Protein AF-A0A2H9VRK4-F1 (afdb_monomer)

Foldseek 3Di:
DDDDDDDDDDDPVCVVVLCVVCVVVVHDSVVVVVVVVVVVVVVVVVVVVVVVVVVPDDDDVVVVVVVCPCPVVDDPPDDPVVVVVVVCCVVVVD

Structure (mmCIF, N/CA/C/O backbone):
data_AF-A0A2H9VRK4-F1
#
_entry.id   AF-A0A2H9VRK4-F1
#
loop_
_atom_site.group_PDB
_atom_site.id
_atom_site.type_symbol
_atom_site.label_atom_id
_atom_site.label_alt_id
_atom_site.label_comp_id
_atom_site.label_asym_id
_atom_site.label_entity_id
_atom_site.label_seq_id
_atom_site.pdbx_PDB_ins_code
_atom_site.Cartn_x
_atom_site.Cartn_y
_atom_site.Cartn_z
_atom_site.occupancy
_atom_site.B_iso_or_equiv
_atom_site.auth_seq_id
_atom_site.auth_comp_id
_atom_site.auth_asym_id
_atom_site.auth_atom_id
_atom_site.pdbx_PDB_model_num
ATOM 1 N N . MET A 1 1 ? 5.947 20.446 12.825 1.00 49.34 1 MET A N 1
ATOM 2 C CA . MET A 1 1 ? 5.277 19.348 12.101 1.00 49.34 1 MET A CA 1
ATOM 3 C C . MET A 1 1 ? 3.861 19.802 11.836 1.00 49.34 1 MET A C 1
ATOM 5 O O . MET A 1 1 ? 3.147 20.075 12.794 1.00 49.34 1 MET A O 1
ATOM 9 N N . GLU A 1 2 ? 3.503 19.995 10.572 1.00 72.12 2 GLU A N 1
ATOM 10 C CA . GLU A 1 2 ? 2.131 20.334 10.199 1.00 72.12 2 GLU A CA 1
ATOM 11 C C . GLU A 1 2 ? 1.283 19.062 10.223 1.00 72.12 2 GLU A C 1
ATOM 13 O O . GLU A 1 2 ? 1.670 18.043 9.656 1.00 72.12 2 GLU A O 1
ATOM 18 N N . ASN A 1 3 ? 0.149 19.114 10.920 1.00 79.44 3 ASN A N 1
ATOM 19 C CA . ASN A 1 3 ? -0.795 18.007 11.005 1.00 79.44 3 ASN A CA 1
ATOM 20 C C . ASN A 1 3 ? -2.056 18.378 10.228 1.00 79.44 3 ASN A C 1
ATOM 22 O O . ASN A 1 3 ? -2.770 19.307 10.608 1.00 79.44 3 ASN A O 1
ATOM 26 N N . THR A 1 4 ? -2.360 17.608 9.187 1.00 89.75 4 THR A N 1
ATOM 27 C CA . THR A 1 4 ? -3.574 17.767 8.377 1.00 89.75 4 THR A CA 1
ATOM 28 C C . THR A 1 4 ? -4.589 16.688 8.744 1.00 89.75 4 THR A C 1
ATOM 30 O O . THR A 1 4 ? -4.231 15.544 9.023 1.00 89.75 4 THR A O 1
ATOM 33 N N . LYS A 1 5 ? -5.878 17.042 8.770 1.00 91.62 5 LYS A N 1
ATOM 34 C CA . LYS A 1 5 ? -6.961 16.095 9.069 1.00 91.62 5 LYS A CA 1
ATOM 35 C C . LYS A 1 5 ? -7.462 15.439 7.783 1.00 91.62 5 LYS A C 1
ATOM 37 O O . LYS A 1 5 ? -7.885 16.137 6.869 1.00 91.62 5 LYS A O 1
ATOM 42 N N . LEU A 1 6 ? -7.486 14.108 7.759 1.00 87.81 6 LEU A N 1
ATOM 43 C CA . LEU A 1 6 ? -8.127 13.309 6.715 1.00 87.81 6 LEU A CA 1
ATOM 44 C C . LEU A 1 6 ? -9.438 12.724 7.255 1.00 87.81 6 LEU A C 1
ATOM 46 O O . LEU A 1 6 ? -9.437 12.051 8.286 1.00 87.81 6 LEU A O 1
ATOM 50 N N . THR A 1 7 ? -10.551 12.973 6.562 1.00 92.62 7 THR A N 1
ATOM 51 C CA . THR A 1 7 ? -11.863 12.394 6.900 1.00 92.62 7 THR A CA 1
ATOM 52 C C . THR A 1 7 ? -12.192 11.293 5.902 1.00 92.62 7 THR A C 1
ATOM 54 O O . THR A 1 7 ? -12.164 11.533 4.699 1.00 92.62 7 THR A O 1
ATOM 57 N N . LEU A 1 8 ? -12.496 10.091 6.397 1.00 89.00 8 LEU A N 1
ATOM 58 C CA . LEU A 1 8 ? -12.781 8.914 5.575 1.00 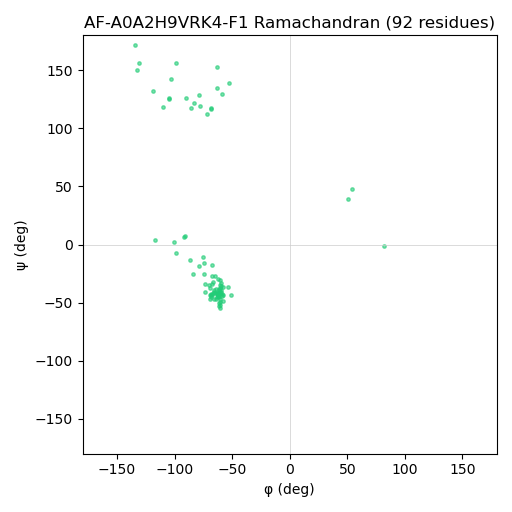89.00 8 LEU A CA 1
ATOM 59 C C . LEU A 1 8 ? -14.202 8.416 5.832 1.00 89.00 8 LEU A C 1
ATOM 61 O O . LEU A 1 8 ? -14.597 8.216 6.982 1.00 89.00 8 LEU A O 1
ATOM 65 N N . SER A 1 9 ? -14.946 8.160 4.762 1.00 92.44 9 SER A N 1
ATOM 66 C CA . SER A 1 9 ? -16.219 7.445 4.832 1.00 92.44 9 SER A CA 1
ATOM 67 C C . SER A 1 9 ? -15.951 5.944 4.842 1.00 92.44 9 SER A C 1
ATOM 69 O O . SER A 1 9 ? -15.339 5.405 3.924 1.00 92.44 9 SER A O 1
ATOM 71 N N . VAL A 1 10 ? -16.414 5.258 5.883 1.00 88.00 10 VAL A N 1
ATOM 72 C CA . VAL A 1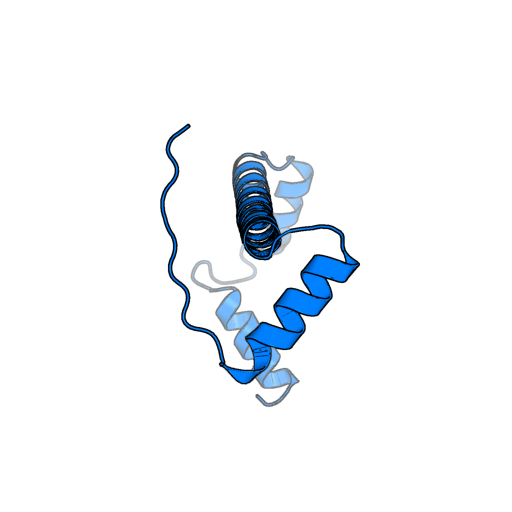 10 ? -16.275 3.804 6.034 1.00 88.00 10 VAL A CA 1
ATOM 73 C C . VAL A 1 10 ? -17.620 3.189 6.389 1.00 88.00 10 VAL A C 1
ATOM 75 O O . VAL A 1 10 ? -18.491 3.860 6.942 1.00 88.00 10 VAL A O 1
ATOM 78 N N . LYS A 1 11 ? -17.789 1.898 6.094 1.00 93.31 11 LYS A N 1
ATOM 79 C CA . LYS A 1 11 ? -18.989 1.152 6.489 1.00 93.31 11 LYS A CA 1
ATOM 80 C C . LYS A 1 11 ? -19.133 1.184 8.016 1.00 93.31 11 LYS A C 1
ATOM 82 O O . LYS A 1 11 ? -18.179 0.856 8.728 1.00 93.31 11 LYS A O 1
ATOM 87 N N . SER A 1 12 ? -20.319 1.547 8.508 1.00 85.88 12 SER A N 1
ATOM 88 C CA . SER A 1 12 ? -20.632 1.664 9.945 1.00 85.88 12 SER A CA 1
ATOM 89 C C . SER A 1 12 ? -20.236 0.416 10.727 1.00 85.88 12 SER A C 1
ATOM 91 O O . SER A 1 12 ? -19.600 0.500 11.777 1.00 85.88 12 SER A O 1
ATOM 93 N N . ASP A 1 13 ? -20.531 -0.746 10.155 1.00 91.69 13 ASP A N 1
ATOM 94 C CA . ASP A 1 13 ? -20.399 -2.044 10.818 1.00 91.69 13 ASP A CA 1
ATOM 95 C C . ASP A 1 13 ? -18.933 -2.484 10.933 1.00 91.69 13 ASP A C 1
ATOM 97 O O . ASP A 1 13 ? -18.580 -3.358 11.722 1.00 91.69 13 ASP A O 1
ATOM 101 N N . SER A 1 14 ? -18.041 -1.850 10.168 1.00 90.38 14 SER A N 1
ATOM 102 C CA . SER A 1 14 ? -16.607 -2.145 10.174 1.00 90.38 14 SER A CA 1
ATOM 103 C C . SER A 1 14 ? -15.861 -1.412 11.292 1.00 90.38 14 SER A C 1
ATOM 105 O O . SER A 1 14 ? -14.825 -1.887 11.759 1.00 90.38 14 SER A O 1
ATOM 107 N N . LEU A 1 15 ? -16.377 -0.271 11.766 1.00 90.31 15 LEU A N 1
ATOM 108 C CA . LEU A 1 15 ? -15.684 0.568 12.748 1.00 90.31 15 LEU A CA 1
ATOM 109 C C . LEU A 1 15 ? -15.413 -0.145 14.093 1.00 90.31 15 LEU A C 1
ATOM 111 O O . LEU A 1 15 ? -14.297 -0.009 14.609 1.00 90.31 15 LEU A O 1
ATOM 115 N N . PRO A 1 16 ? -16.350 -0.929 14.669 1.00 94.62 16 PRO A N 1
ATOM 116 C CA . PRO A 1 16 ? -16.088 -1.690 15.891 1.00 94.62 16 PRO A CA 1
ATOM 117 C C . PRO A 1 16 ? -14.973 -2.727 15.713 1.00 94.62 16 PRO A C 1
ATOM 119 O O . PRO A 1 16 ? -14.089 -2.843 16.567 1.00 94.62 16 PRO A O 1
ATOM 122 N N . ALA A 1 17 ? -14.977 -3.442 14.584 1.00 94.88 17 ALA A N 1
ATOM 123 C CA . ALA A 1 17 ? -13.970 -4.452 14.273 1.00 94.88 17 ALA A CA 1
ATOM 124 C C . ALA A 1 17 ? -12.572 -3.828 14.141 1.00 94.88 17 ALA A C 1
ATOM 126 O O . ALA A 1 17 ? -11.617 -4.312 14.751 1.00 94.88 17 ALA A O 1
ATOM 127 N N . ILE A 1 18 ? -12.468 -2.700 13.431 1.00 93.31 18 ILE A N 1
ATOM 128 C CA . ILE A 1 18 ? -11.211 -1.961 13.247 1.00 93.31 18 ILE A CA 1
ATOM 129 C C . ILE A 1 18 ? -10.660 -1.471 14.593 1.00 93.31 18 ILE A C 1
ATOM 131 O O . ILE A 1 18 ? -9.477 -1.652 14.885 1.00 93.31 18 ILE A O 1
ATOM 135 N N . LYS A 1 19 ? -11.509 -0.900 15.458 1.00 94.44 19 LYS A N 1
ATOM 136 C CA . LYS A 1 19 ? -11.093 -0.451 16.799 1.00 94.44 19 LYS A CA 1
ATOM 137 C C . LYS A 1 19 ? -10.625 -1.612 17.678 1.00 94.44 19 LYS A C 1
ATOM 139 O O . LYS A 1 19 ? -9.617 -1.484 18.373 1.00 94.44 19 LYS A O 1
ATOM 144 N N . SER A 1 20 ? -11.329 -2.745 17.637 1.00 96.81 20 SER A N 1
ATOM 145 C CA . SER A 1 20 ? -10.943 -3.959 18.367 1.00 96.81 20 SER A CA 1
ATOM 146 C C . SER A 1 20 ? -9.585 -4.487 17.897 1.00 96.81 20 SER A C 1
ATOM 148 O O . SER A 1 20 ? -8.719 -4.793 18.718 1.00 96.81 20 SER A O 1
ATOM 150 N N . TYR A 1 21 ? -9.358 -4.517 16.581 1.00 96.25 21 TYR A N 1
ATOM 151 C CA . TYR A 1 21 ? -8.075 -4.899 15.996 1.00 96.25 21 TYR A CA 1
ATOM 152 C C . TYR A 1 21 ? -6.937 -3.970 16.443 1.00 96.25 21 TYR A C 1
ATOM 154 O O . TYR A 1 21 ? -5.919 -4.450 16.943 1.00 96.25 21 TYR A O 1
ATOM 162 N N . ALA A 1 22 ? -7.128 -2.651 16.344 1.00 96.19 22 ALA A N 1
ATOM 163 C CA . ALA A 1 22 ? -6.130 -1.666 16.760 1.00 96.19 22 ALA A CA 1
ATOM 164 C C . ALA A 1 22 ? -5.760 -1.818 18.246 1.00 96.19 22 ALA A C 1
ATOM 166 O O . ALA A 1 22 ? -4.579 -1.855 18.592 1.00 96.19 22 ALA A O 1
ATOM 167 N N . LYS A 1 23 ? -6.761 -2.031 19.114 1.00 96.94 23 LYS A N 1
ATOM 168 C CA . LYS A 1 23 ? -6.547 -2.286 20.545 1.00 96.94 23 LYS A CA 1
ATOM 169 C C . LYS A 1 23 ? -5.714 -3.547 20.787 1.00 96.94 23 LYS A C 1
ATOM 171 O O . LYS A 1 23 ? -4.762 -3.494 21.558 1.00 9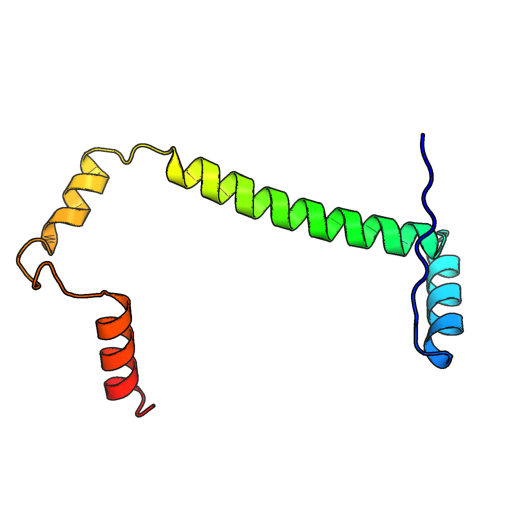6.94 23 LYS A O 1
ATOM 176 N N . LYS A 1 24 ? -6.036 -4.661 20.116 1.00 97.06 24 LYS A N 1
ATOM 177 C CA . LYS A 1 24 ? -5.268 -5.921 20.212 1.00 97.06 24 LYS A CA 1
ATOM 178 C C . LYS A 1 24 ? -3.817 -5.760 19.754 1.00 97.06 24 LYS A C 1
ATOM 180 O O . LYS A 1 24 ? -2.941 -6.460 20.243 1.00 97.06 24 LYS A O 1
ATOM 185 N N . LYS A 1 25 ? -3.567 -4.855 18.807 1.00 95.56 25 LYS A N 1
ATOM 186 C CA . LYS A 1 25 ? -2.234 -4.534 18.281 1.00 95.56 25 LYS A CA 1
ATOM 187 C C . LYS A 1 25 ? -1.538 -3.393 19.033 1.00 95.56 25 LYS A C 1
ATOM 189 O O . LYS A 1 25 ? -0.487 -2.955 18.582 1.00 95.56 25 LYS A O 1
ATOM 194 N N . HIS A 1 26 ? -2.101 -2.916 20.149 1.00 96.62 26 HIS A N 1
ATOM 195 C CA . HIS A 1 26 ? -1.571 -1.796 20.937 1.00 96.62 26 HIS A CA 1
ATOM 196 C C . HIS A 1 26 ? -1.260 -0.545 20.093 1.00 96.62 26 HIS A C 1
ATOM 198 O O . HIS A 1 26 ? -0.265 0.140 20.309 1.00 96.62 26 HIS A O 1
ATOM 204 N N . THR A 1 27 ? -2.120 -0.247 19.118 1.00 96.69 27 THR A N 1
ATOM 205 C CA . THR A 1 27 ? -1.957 0.876 18.185 1.00 96.69 27 THR A CA 1
ATOM 206 C C . THR A 1 27 ? -3.268 1.647 18.013 1.00 96.69 27 THR A C 1
ATOM 208 O O . THR A 1 27 ? -4.323 1.233 18.502 1.00 96.69 27 THR A O 1
ATOM 211 N N . SER A 1 28 ? -3.221 2.789 17.326 1.00 95.38 28 SER A N 1
ATOM 212 C CA . SER A 1 28 ? -4.404 3.578 16.976 1.00 95.38 28 SER A CA 1
ATOM 213 C C . SER A 1 28 ? -4.857 3.303 15.543 1.00 95.38 28 SER A C 1
ATOM 215 O O . SER A 1 28 ? -4.072 2.923 14.676 1.00 95.38 28 SER A O 1
ATOM 217 N N . VAL A 1 29 ? -6.138 3.559 15.265 1.00 93.69 29 VAL A N 1
ATOM 218 C CA . VAL A 1 29 ? -6.671 3.489 13.893 1.00 93.69 29 VAL A CA 1
ATOM 219 C C . VAL A 1 29 ? -5.972 4.501 12.984 1.00 93.69 29 VAL A C 1
ATOM 221 O O . VAL A 1 29 ? -5.639 4.168 11.854 1.00 93.69 29 VAL A O 1
ATOM 224 N N . SER A 1 30 ? -5.688 5.707 13.485 1.00 93.12 30 SER A N 1
ATOM 225 C CA . SER A 1 30 ? -4.943 6.717 12.727 1.00 93.12 30 SER A CA 1
ATOM 226 C C . SER A 1 30 ? -3.549 6.233 12.336 1.00 93.12 30 SER A C 1
ATOM 228 O O . SER A 1 30 ? -3.138 6.442 11.201 1.00 93.12 30 SER A O 1
ATOM 230 N N . LYS A 1 31 ? -2.850 5.538 13.241 1.00 94.25 31 LYS A N 1
ATOM 231 C CA . LYS A 1 31 ? -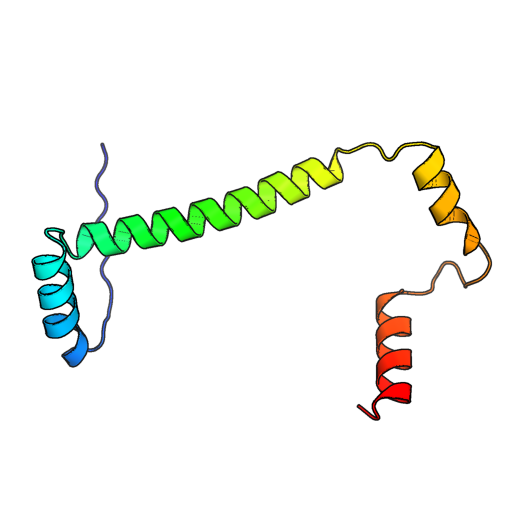1.526 4.990 12.960 1.00 94.25 31 LYS A CA 1
ATOM 232 C C . LYS A 1 31 ? -1.587 3.853 11.945 1.00 94.25 31 LYS A C 1
ATOM 234 O O . LYS A 1 31 ? -0.794 3.853 11.021 1.00 94.25 31 LYS A O 1
ATOM 239 N N . LEU A 1 32 ? -2.565 2.952 12.057 1.00 94.56 32 LEU A N 1
ATOM 240 C CA . LEU A 1 32 ? -2.775 1.898 11.056 1.00 94.56 32 LEU A CA 1
ATOM 241 C C . LEU A 1 32 ? -3.008 2.468 9.652 1.00 94.56 32 LEU A C 1
ATOM 243 O O . LEU A 1 32 ? -2.464 1.956 8.681 1.00 94.56 32 LEU A O 1
ATOM 247 N N . VAL A 1 33 ? -3.821 3.521 9.553 1.00 93.56 33 VAL A N 1
ATOM 248 C CA . VAL A 1 33 ? -4.114 4.186 8.280 1.00 93.56 33 VAL A CA 1
ATOM 249 C C . VAL A 1 33 ? -2.869 4.888 7.731 1.00 93.56 33 VAL A C 1
ATOM 251 O O . VAL A 1 33 ? -2.578 4.750 6.548 1.00 93.56 33 VAL A O 1
ATOM 254 N N . GLN A 1 34 ? -2.113 5.589 8.581 1.00 93.69 34 GLN A N 1
ATOM 255 C CA . GLN A 1 34 ? -0.860 6.226 8.173 1.00 93.69 34 GLN A CA 1
ATOM 256 C C . GLN A 1 34 ? 0.162 5.197 7.680 1.00 93.69 34 GLN A C 1
ATOM 258 O O . GLN A 1 34 ? 0.676 5.340 6.578 1.00 93.69 34 GLN A O 1
ATOM 263 N N . ASP A 1 35 ? 0.401 4.141 8.462 1.00 94.50 35 ASP A N 1
ATOM 264 C CA . ASP A 1 35 ? 1.369 3.095 8.127 1.00 94.50 35 ASP A CA 1
ATOM 265 C C . ASP A 1 35 ? 0.994 2.416 6.782 1.00 94.50 35 ASP A C 1
ATOM 267 O O . ASP A 1 35 ? 1.871 2.095 5.981 1.00 94.50 35 ASP A O 1
ATOM 271 N N . PHE A 1 36 ? -0.306 2.251 6.488 1.00 93.81 36 PHE A N 1
ATOM 272 C CA . PHE A 1 36 ? -0.792 1.742 5.198 1.00 93.81 36 PHE A CA 1
ATOM 273 C C . PHE A 1 36 ? -0.490 2.691 4.029 1.00 93.81 36 PHE A C 1
ATOM 275 O O . PHE A 1 36 ? 0.014 2.248 2.995 1.00 93.81 36 PHE A O 1
ATOM 282 N N . PHE A 1 37 ? -0.769 3.990 4.181 1.00 93.56 37 PHE A N 1
ATOM 283 C CA . PHE A 1 37 ? -0.439 4.975 3.149 1.00 93.56 37 PHE A CA 1
ATOM 284 C C . PHE A 1 37 ? 1.071 5.062 2.911 1.00 93.56 37 PHE A C 1
ATOM 286 O O . PHE A 1 37 ? 1.502 5.079 1.758 1.00 93.56 37 PHE A O 1
ATOM 293 N N . ASP A 1 38 ? 1.875 5.037 3.974 1.00 94.19 38 ASP A N 1
ATOM 294 C CA . ASP A 1 38 ? 3.335 5.045 3.874 1.00 94.19 38 ASP A CA 1
ATOM 295 C C . ASP A 1 38 ? 3.849 3.825 3.092 1.00 94.19 38 ASP A C 1
ATOM 297 O O . ASP A 1 38 ? 4.771 3.944 2.281 1.00 94.19 38 ASP A O 1
ATOM 301 N N . GLU A 1 39 ? 3.245 2.648 3.291 1.00 94.44 39 GLU A N 1
ATOM 302 C CA . GLU A 1 39 ? 3.602 1.437 2.551 1.00 94.44 39 GLU A CA 1
ATOM 303 C C . GLU A 1 39 ? 3.261 1.545 1.057 1.00 94.44 39 GLU A C 1
ATOM 305 O O . GLU A 1 39 ? 4.083 1.151 0.225 1.00 94.44 39 GLU A O 1
ATOM 310 N N . ILE A 1 40 ? 2.093 2.100 0.708 1.00 93.38 40 ILE A N 1
ATOM 311 C CA . ILE A 1 40 ? 1.693 2.332 -0.692 1.00 93.38 40 ILE A CA 1
ATOM 312 C C . ILE A 1 40 ? 2.692 3.264 -1.377 1.00 93.38 40 ILE A C 1
ATOM 314 O O . ILE A 1 40 ? 3.288 2.891 -2.385 1.00 93.38 40 ILE A O 1
ATOM 318 N N . VAL A 1 41 ?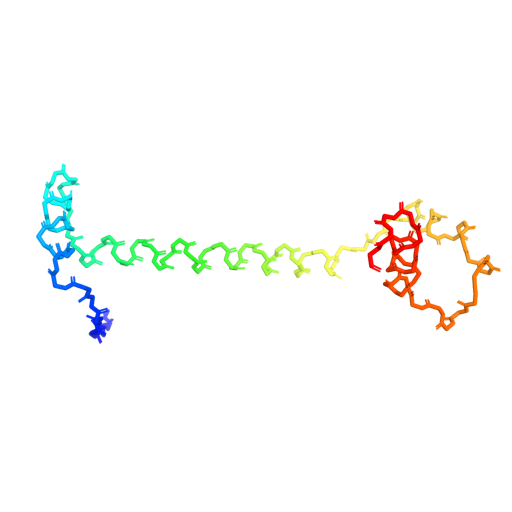 2.936 4.437 -0.786 1.00 90.94 41 VAL A N 1
ATOM 319 C CA . VAL A 1 41 ? 3.830 5.456 -1.358 1.00 90.94 41 VAL A CA 1
ATOM 320 C C . VAL A 1 41 ? 5.252 4.914 -1.502 1.00 90.94 41 VAL A C 1
ATOM 322 O O . VAL A 1 41 ? 5.950 5.191 -2.476 1.00 90.94 41 VAL A O 1
ATOM 325 N N . LYS A 1 42 ? 5.712 4.111 -0.537 1.00 89.88 42 LYS A N 1
ATOM 326 C CA . LYS A 1 42 ? 7.040 3.493 -0.590 1.00 89.88 42 LYS A CA 1
ATOM 327 C C . LYS A 1 42 ? 7.161 2.447 -1.699 1.00 89.88 42 LYS A C 1
ATOM 329 O O . LYS A 1 42 ? 8.258 2.280 -2.230 1.00 89.88 42 LYS A O 1
ATOM 334 N N . LYS A 1 43 ? 6.092 1.710 -2.011 1.00 84.19 43 LYS A N 1
ATOM 335 C CA . LYS A 1 43 ? 6.083 0.746 -3.122 1.00 84.19 43 LYS A CA 1
ATOM 336 C C . LYS A 1 43 ? 6.136 1.463 -4.465 1.00 84.19 43 LYS A C 1
ATOM 338 O O . LYS A 1 43 ? 7.002 1.130 -5.262 1.00 84.19 43 LYS A O 1
ATOM 343 N N . GLU A 1 44 ? 5.309 2.488 -4.645 1.00 77.69 44 GLU A N 1
ATOM 344 C CA . GLU A 1 44 ? 5.277 3.304 -5.865 1.00 77.69 44 GLU A CA 1
ATOM 345 C C . GLU A 1 44 ? 6.644 3.945 -6.146 1.00 77.69 44 GLU A C 1
ATOM 347 O O . GLU A 1 44 ? 7.227 3.723 -7.203 1.00 77.69 44 GLU A O 1
ATOM 352 N N . LYS A 1 45 ? 7.260 4.583 -5.139 1.00 74.12 45 LYS A N 1
ATOM 353 C CA . LYS A 1 45 ? 8.622 5.131 -5.275 1.00 74.12 45 LYS A CA 1
ATOM 354 C C . LYS A 1 45 ? 9.669 4.091 -5.660 1.00 74.12 45 LYS A C 1
ATOM 356 O O . LYS A 1 45 ? 10.594 4.406 -6.391 1.00 74.12 45 LYS A O 1
ATOM 361 N N . LYS A 1 46 ? 9.568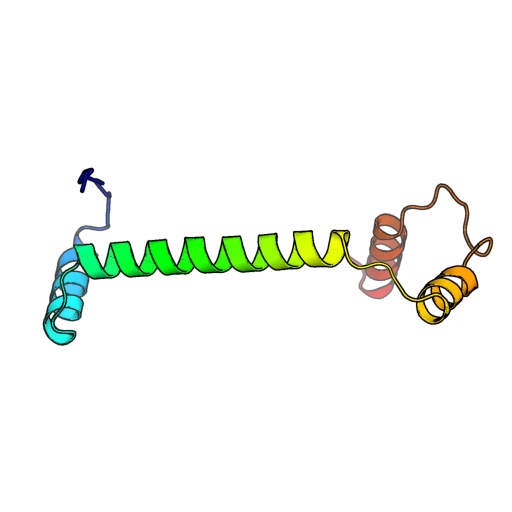 2.858 -5.155 1.00 70.56 46 LYS A N 1
ATOM 362 C CA . LYS A 1 46 ? 10.517 1.797 -5.523 1.00 70.56 46 LYS A CA 1
ATOM 363 C C . LYS A 1 46 ? 10.354 1.359 -6.974 1.00 70.56 46 LYS A C 1
ATOM 365 O O . LYS A 1 46 ? 11.356 1.024 -7.596 1.00 70.56 46 LYS A O 1
ATOM 370 N N . GLU A 1 47 ? 9.128 1.301 -7.479 1.00 64.19 47 GLU A N 1
ATOM 371 C CA . GLU A 1 47 ? 8.869 0.959 -8.879 1.00 64.19 47 GLU A CA 1
ATOM 372 C C . GLU A 1 47 ? 9.356 2.071 -9.810 1.00 64.19 47 GLU A C 1
ATOM 374 O O . GLU A 1 47 ? 10.067 1.777 -10.773 1.00 64.19 47 GLU A O 1
ATOM 379 N N . ASP A 1 48 ? 9.094 3.332 -9.462 1.00 67.00 4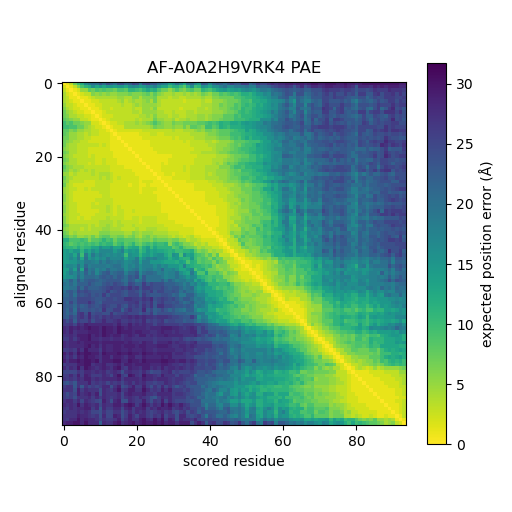8 ASP A N 1
ATOM 380 C CA . ASP A 1 48 ? 9.596 4.488 -10.207 1.00 67.00 48 ASP A CA 1
ATOM 381 C C . ASP A 1 48 ? 11.128 4.578 -10.164 1.00 67.00 48 ASP A C 1
ATOM 383 O O . ASP A 1 48 ? 11.758 4.668 -11.216 1.00 67.00 48 ASP A O 1
ATOM 387 N N . ASP A 1 49 ? 11.758 4.430 -8.993 1.00 73.06 49 ASP A N 1
ATOM 388 C CA . ASP A 1 49 ? 13.222 4.433 -8.860 1.00 73.06 49 ASP A CA 1
ATOM 389 C C . ASP A 1 49 ? 13.871 3.299 -9.674 1.00 73.06 49 ASP A C 1
ATOM 391 O O . ASP A 1 49 ? 14.954 3.466 -10.241 1.00 73.06 49 ASP A O 1
ATOM 395 N N . LEU A 1 50 ? 13.242 2.119 -9.738 1.00 72.00 50 LEU A N 1
ATOM 396 C CA . LEU A 1 50 ? 13.721 1.008 -10.564 1.00 72.00 50 LEU A CA 1
ATOM 397 C C . LEU A 1 50 ? 13.565 1.308 -12.056 1.00 72.00 50 LEU A C 1
ATOM 399 O O . LEU A 1 50 ? 14.493 1.043 -12.818 1.00 72.00 50 LEU A O 1
ATOM 403 N N . LEU A 1 51 ? 12.433 1.871 -12.480 1.00 68.94 51 LEU A N 1
ATOM 404 C CA . LEU A 1 51 ? 12.195 2.263 -13.870 1.00 68.94 51 LEU A CA 1
ATOM 405 C C . LEU A 1 51 ? 13.143 3.381 -14.318 1.00 68.94 51 LEU A C 1
ATOM 407 O O . LEU A 1 51 ? 13.684 3.315 -15.421 1.00 68.94 51 LEU A O 1
ATOM 411 N N . GLU A 1 52 ? 13.398 4.380 -13.475 1.00 69.94 52 GLU A N 1
ATOM 412 C CA . GLU A 1 52 ? 14.366 5.446 -13.751 1.00 69.94 52 GLU A CA 1
ATOM 413 C C . GLU A 1 52 ? 15.804 4.920 -13.812 1.00 69.94 52 GLU A C 1
ATOM 415 O O . GLU A 1 52 ? 16.567 5.272 -14.717 1.00 69.94 52 GLU A O 1
ATOM 420 N N . ARG A 1 53 ? 16.170 3.999 -12.913 1.00 67.06 53 ARG A N 1
ATOM 421 C CA . ARG A 1 53 ? 17.461 3.300 -12.977 1.00 67.06 53 ARG A CA 1
ATOM 422 C C . ARG A 1 53 ? 17.600 2.460 -14.244 1.00 67.06 53 ARG A C 1
ATOM 424 O O . ARG A 1 53 ? 18.644 2.495 -14.879 1.00 67.06 53 ARG A O 1
ATOM 431 N N . LEU A 1 54 ? 16.559 1.743 -14.659 1.00 70.00 54 LEU A N 1
ATOM 432 C CA . LEU A 1 54 ? 16.581 0.944 -15.889 1.00 70.00 54 LEU A CA 1
ATOM 433 C C . LEU A 1 54 ? 16.680 1.803 -17.154 1.00 70.00 54 LEU A C 1
ATOM 435 O O . LEU A 1 54 ? 17.335 1.386 -18.104 1.00 70.00 54 LEU A O 1
ATOM 439 N N . LYS A 1 55 ? 16.109 3.015 -17.160 1.00 67.06 55 LYS A N 1
ATOM 440 C CA . LYS A 1 55 ? 16.266 3.978 -18.268 1.00 67.06 55 LYS A CA 1
ATOM 441 C C . LYS A 1 55 ? 17.690 4.518 -18.405 1.00 67.06 55 LYS A C 1
ATOM 443 O O . LYS A 1 55 ? 18.074 4.927 -19.495 1.00 67.06 55 LYS A O 1
ATOM 448 N N . THR A 1 56 ? 18.450 4.552 -17.313 1.00 67.50 56 THR 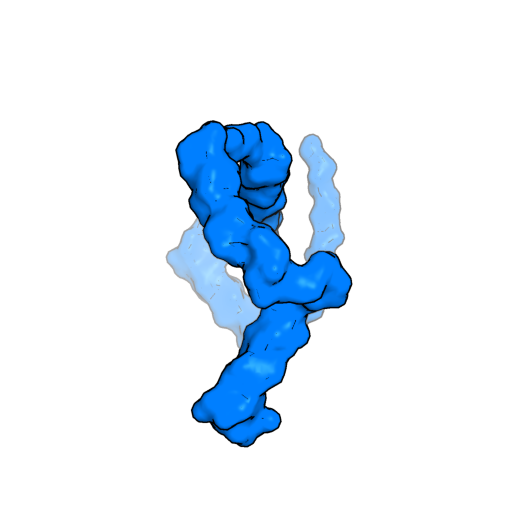A N 1
ATOM 449 C CA . THR A 1 56 ? 19.810 5.114 -17.274 1.00 67.50 56 THR A CA 1
ATOM 450 C C . THR A 1 56 ? 20.906 4.054 -17.367 1.00 67.50 56 THR A C 1
ATOM 452 O O . THR A 1 56 ? 22.075 4.399 -17.522 1.00 67.50 56 THR A O 1
ATOM 455 N N . ILE A 1 57 ? 20.552 2.765 -17.314 1.00 77.75 57 ILE A N 1
ATOM 456 C CA . ILE A 1 57 ? 21.502 1.674 -17.528 1.00 77.75 57 ILE A CA 1
ATOM 457 C C . ILE A 1 57 ? 21.879 1.622 -19.010 1.00 77.75 57 ILE A C 1
ATOM 459 O O . ILE A 1 57 ? 21.082 1.248 -19.871 1.00 77.75 57 ILE A O 1
ATOM 463 N N . GLU A 1 58 ? 23.136 1.948 -19.306 1.00 72.62 58 GLU A N 1
ATOM 464 C CA . GLU A 1 58 ? 23.718 1.647 -20.606 1.00 72.62 58 GLU A CA 1
ATOM 465 C C . GLU A 1 58 ? 23.879 0.130 -20.751 1.00 72.62 58 GLU A C 1
ATOM 467 O O . GLU A 1 58 ? 24.621 -0.522 -20.013 1.00 72.62 58 GLU A O 1
ATOM 472 N N . LEU A 1 59 ? 23.165 -0.449 -21.717 1.00 76.50 59 LEU A N 1
ATOM 473 C CA . LEU A 1 59 ? 23.320 -1.860 -22.060 1.00 76.50 59 LEU A CA 1
ATOM 474 C C . LEU A 1 59 ? 24.744 -2.111 -22.576 1.00 76.50 59 LEU A C 1
ATOM 476 O O . LEU A 1 59 ? 25.246 -1.359 -23.419 1.00 76.50 59 LEU A O 1
ATOM 480 N N . SER A 1 60 ? 25.375 -3.188 -22.104 1.00 79.44 60 SER A N 1
ATOM 481 C CA . SER A 1 60 ? 26.690 -3.608 -22.593 1.00 79.44 60 SER A CA 1
ATOM 482 C C . SER A 1 60 ? 26.630 -3.996 -24.072 1.00 79.44 60 SER A C 1
ATOM 484 O O . SER A 1 60 ? 25.595 -4.449 -24.570 1.00 79.44 60 SER A O 1
ATOM 486 N N . ASP A 1 61 ? 27.751 -3.856 -24.778 1.00 78.44 61 ASP A N 1
ATOM 487 C CA . ASP A 1 61 ? 27.810 -4.110 -26.223 1.00 78.44 61 ASP A CA 1
ATOM 488 C C . ASP A 1 61 ? 27.432 -5.551 -26.588 1.00 78.44 61 ASP A C 1
ATOM 490 O O . ASP A 1 61 ? 26.763 -5.777 -27.592 1.00 78.44 61 ASP A O 1
ATOM 494 N N . ASN A 1 62 ? 27.742 -6.520 -25.721 1.00 78.25 62 ASN A N 1
ATOM 495 C CA . ASN A 1 62 ? 27.323 -7.912 -25.895 1.00 78.25 62 ASN A CA 1
ATOM 496 C C . ASN A 1 62 ? 25.796 -8.078 -25.840 1.00 78.25 62 ASN A C 1
ATOM 498 O O . ASN A 1 62 ? 25.242 -8.862 -26.602 1.00 78.25 62 ASN A O 1
ATOM 502 N N . ILE A 1 63 ? 25.101 -7.341 -24.965 1.00 74.44 63 ILE A N 1
ATOM 503 C CA . ILE A 1 63 ? 23.632 -7.382 -24.873 1.00 74.44 63 ILE A CA 1
ATOM 504 C C . ILE A 1 63 ? 23.010 -6.654 -26.067 1.00 74.44 63 ILE A C 1
ATOM 506 O O . ILE A 1 63 ? 22.056 -7.152 -26.661 1.00 74.44 63 ILE A O 1
ATOM 510 N N . LYS A 1 64 ? 23.579 -5.511 -26.471 1.00 70.81 64 LYS A N 1
ATOM 511 C CA . LYS A 1 64 ? 23.177 -4.802 -27.697 1.00 70.81 64 LYS A CA 1
ATOM 512 C C . LYS A 1 64 ? 23.374 -5.668 -28.947 1.00 70.81 64 LYS A C 1
ATOM 514 O O . LYS A 1 64 ? 22.556 -5.613 -29.855 1.00 70.81 64 LYS A O 1
ATOM 519 N N . ALA A 1 65 ? 24.402 -6.514 -28.993 1.00 75.50 65 ALA A N 1
ATOM 520 C CA . ALA A 1 65 ? 24.610 -7.440 -30.105 1.00 75.50 65 ALA A CA 1
ATOM 521 C C . ALA A 1 65 ? 23.494 -8.501 -30.219 1.00 75.50 65 ALA A C 1
ATOM 523 O O . ALA A 1 65 ? 23.200 -8.960 -31.322 1.00 75.50 65 ALA A O 1
ATOM 524 N N . LEU A 1 66 ? 22.822 -8.850 -29.113 1.00 75.44 66 LEU A N 1
ATOM 525 C CA . LEU A 1 66 ? 21.695 -9.792 -29.115 1.00 75.44 66 LEU A CA 1
ATOM 526 C C . LEU A 1 66 ? 20.408 -9.186 -29.695 1.00 75.44 66 LEU A C 1
ATOM 528 O O . LEU A 1 66 ? 19.576 -9.926 -30.217 1.00 75.44 66 LEU A O 1
ATOM 532 N N . THR A 1 67 ? 20.235 -7.859 -29.648 1.00 66.56 67 THR A N 1
ATOM 533 C CA . THR A 1 67 ? 19.029 -7.194 -30.183 1.00 66.56 67 THR A CA 1
ATOM 534 C C . THR A 1 67 ? 19.020 -7.114 -31.714 1.00 66.56 67 THR A C 1
ATOM 536 O O . THR A 1 67 ? 17.992 -6.805 -32.310 1.00 66.56 67 THR A O 1
ATOM 539 N N . GLY A 1 68 ? 20.144 -7.431 -32.366 1.00 63.41 68 GLY A N 1
ATOM 540 C CA . GLY A 1 68 ? 20.313 -7.355 -33.818 1.00 63.41 68 GLY A CA 1
ATOM 541 C C . GLY A 1 68 ? 19.873 -8.590 -34.608 1.00 63.41 68 GLY A C 1
ATOM 542 O O . GLY A 1 68 ? 19.728 -8.484 -35.820 1.00 63.41 68 GLY A O 1
ATOM 543 N N . ILE A 1 69 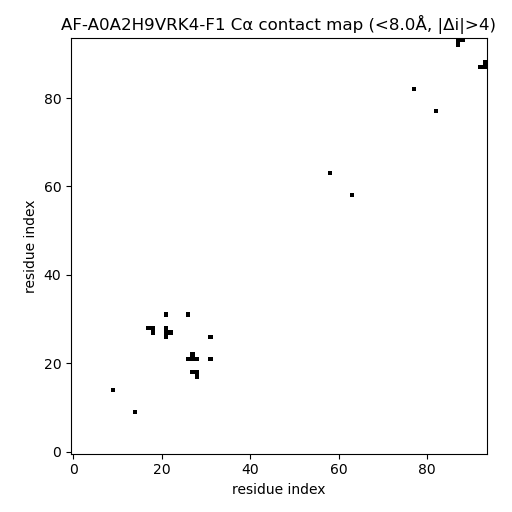? 19.629 -9.741 -33.966 1.00 63.62 69 ILE A N 1
ATOM 544 C CA . ILE A 1 69 ? 19.316 -11.003 -34.676 1.00 63.62 69 ILE A CA 1
ATOM 545 C C . ILE A 1 69 ? 18.023 -10.905 -35.500 1.00 63.62 69 ILE A C 1
ATOM 547 O O . ILE A 1 69 ? 17.898 -11.560 -36.530 1.00 63.62 69 ILE A O 1
ATOM 551 N N . LEU A 1 70 ? 17.071 -10.074 -35.071 1.00 63.12 70 LEU A N 1
ATOM 552 C CA . LEU A 1 70 ? 15.788 -9.886 -35.756 1.00 63.12 70 LEU A CA 1
ATOM 553 C C . LEU A 1 70 ? 15.741 -8.608 -36.609 1.00 63.12 70 LEU A C 1
ATOM 555 O O . LEU A 1 70 ? 14.707 -8.303 -37.201 1.00 63.12 70 LEU A O 1
ATOM 559 N N . LYS A 1 71 ? 16.841 -7.847 -36.683 1.00 63.03 71 LYS A N 1
ATOM 560 C CA . LYS A 1 71 ? 16.893 -6.593 -37.439 1.00 63.03 71 LYS A CA 1
ATOM 561 C C . LYS A 1 71 ? 16.802 -6.896 -38.938 1.00 63.03 71 LYS A C 1
ATOM 563 O O . LYS A 1 71 ? 17.664 -7.580 -39.481 1.00 63.03 71 LYS A O 1
ATOM 568 N N . GLY A 1 72 ? 15.746 -6.409 -39.590 1.00 67.25 72 GLY A N 1
ATOM 569 C CA . GLY A 1 72 ? 15.433 -6.711 -40.993 1.00 67.25 72 GLY A CA 1
ATOM 570 C C . GLY A 1 72 ? 14.707 -8.044 -41.225 1.00 67.25 72 GLY A C 1
ATOM 571 O O . GLY A 1 72 ? 14.359 -8.342 -42.364 1.00 67.25 72 GLY A O 1
ATOM 572 N N . ALA A 1 73 ? 14.444 -8.836 -40.176 1.00 65.50 73 ALA A N 1
ATOM 573 C CA . ALA A 1 73 ? 13.557 -10.003 -40.263 1.00 65.50 73 ALA A CA 1
ATOM 574 C C . ALA A 1 73 ? 12.071 -9.603 -40.235 1.00 65.50 73 ALA A C 1
ATOM 576 O O . ALA A 1 73 ? 11.214 -10.379 -40.653 1.00 65.50 73 ALA A O 1
ATOM 577 N N . TYR A 1 74 ? 11.784 -8.388 -39.761 1.00 66.06 74 TYR A N 1
ATOM 578 C CA . TYR A 1 74 ? 10.452 -7.807 -39.686 1.00 66.06 74 TYR A CA 1
ATOM 579 C C . TYR A 1 74 ? 10.474 -6.371 -40.233 1.00 66.06 74 TYR A C 1
ATOM 581 O O . TYR A 1 74 ? 11.516 -5.715 -40.143 1.00 66.06 74 TYR A O 1
ATOM 589 N N . PRO A 1 75 ? 9.356 -5.891 -40.806 1.00 76.50 75 PRO A N 1
ATOM 590 C CA . PRO A 1 75 ? 9.167 -4.494 -41.187 1.00 76.50 75 PRO A CA 1
ATOM 591 C C . PRO A 1 75 ? 9.447 -3.529 -40.024 1.00 76.50 75 PRO A C 1
ATOM 593 O O . PRO A 1 75 ? 9.063 -3.795 -38.885 1.00 76.50 75 PRO A O 1
ATOM 596 N N . ASP A 1 76 ? 10.108 -2.405 -40.313 1.00 70.12 76 ASP A N 1
ATOM 597 C CA . ASP A 1 76 ? 10.500 -1.408 -39.302 1.00 70.12 76 ASP A CA 1
ATOM 598 C C . ASP A 1 76 ? 9.294 -0.681 -38.666 1.00 70.12 76 ASP A C 1
ATOM 600 O O . ASP A 1 76 ? 9.419 -0.076 -37.603 1.00 70.12 76 ASP A O 1
ATOM 604 N N . ASP A 1 77 ? 8.126 -0.743 -39.305 1.00 74.31 77 ASP A N 1
ATOM 605 C CA . ASP A 1 77 ? 6.846 -0.176 -38.868 1.00 74.31 77 ASP A CA 1
ATOM 606 C C . ASP A 1 77 ? 5.984 -1.155 -38.047 1.00 74.31 77 ASP A C 1
ATOM 608 O O . ASP A 1 77 ? 4.842 -0.848 -37.708 1.00 74.31 77 ASP A O 1
ATOM 612 N N . MET A 1 78 ? 6.516 -2.332 -37.708 1.00 67.88 78 MET A N 1
ATOM 613 C CA . MET A 1 78 ? 5.767 -3.395 -37.041 1.00 67.88 78 MET A CA 1
ATOM 614 C C . MET A 1 78 ? 5.757 -3.237 -35.508 1.00 67.88 78 MET A C 1
ATOM 616 O O . MET A 1 78 ? 6.796 -3.335 -34.851 1.00 67.88 78 MET A O 1
ATOM 620 N N . ASP A 1 79 ? 4.574 -3.048 -34.909 1.00 78.12 79 ASP A N 1
ATOM 621 C CA . ASP A 1 79 ? 4.408 -3.016 -33.448 1.00 78.12 79 ASP A CA 1
ATOM 622 C C . ASP A 1 79 ? 4.426 -4.442 -32.862 1.00 78.12 79 ASP A C 1
ATOM 624 O O . ASP A 1 79 ? 3.579 -5.293 -33.153 1.00 78.12 79 ASP A O 1
ATOM 628 N N . TYR A 1 80 ? 5.392 -4.706 -31.978 1.00 76.12 80 TYR A N 1
ATOM 629 C CA . TYR A 1 80 ? 5.512 -5.967 -31.240 1.00 76.12 80 TYR A CA 1
ATOM 630 C C . TYR A 1 80 ? 4.227 -6.351 -30.489 1.00 76.12 80 TYR A C 1
ATOM 632 O O . TYR A 1 80 ? 3.907 -7.538 -30.366 1.00 76.12 80 TYR A O 1
ATOM 640 N N . LYS A 1 81 ? 3.501 -5.368 -29.944 1.00 81.69 81 LYS A N 1
ATOM 641 C CA . LYS A 1 81 ? 2.271 -5.615 -29.186 1.00 81.69 81 LYS A CA 1
ATOM 642 C C . LYS A 1 81 ? 1.183 -6.190 -30.078 1.00 81.69 81 LYS A C 1
ATOM 644 O O . LYS A 1 81 ? 0.511 -7.125 -29.645 1.00 81.69 81 LYS A O 1
ATOM 649 N N . ASP A 1 82 ? 1.080 -5.695 -31.305 1.00 84.50 82 ASP A N 1
ATOM 650 C CA . ASP A 1 82 ? 0.094 -6.149 -32.280 1.00 84.50 82 ASP A CA 1
ATOM 651 C C . ASP A 1 82 ? 0.408 -7.578 -32.729 1.00 84.50 82 ASP A C 1
ATOM 653 O O . ASP A 1 82 ? -0.456 -8.448 -32.662 1.00 84.50 82 ASP A O 1
ATOM 657 N N . MET A 1 83 ? 1.673 -7.888 -33.041 1.00 81.44 83 MET A N 1
ATOM 658 C CA . MET A 1 83 ? 2.089 -9.267 -33.346 1.00 81.44 83 MET A CA 1
ATOM 659 C C . MET A 1 83 ? 1.809 -10.237 -32.201 1.00 81.44 83 MET A C 1
ATOM 661 O O . MET A 1 83 ? 1.355 -11.362 -32.413 1.00 81.44 83 MET A O 1
ATOM 665 N N . LYS A 1 84 ? 2.127 -9.821 -30.971 1.00 82.81 84 LYS A N 1
ATOM 666 C CA . LYS A 1 84 ? 1.891 -10.639 -29.784 1.00 82.81 84 LYS A CA 1
ATOM 667 C C . LYS A 1 84 ? 0.399 -10.892 -29.604 1.00 82.81 84 LYS A C 1
ATOM 669 O O . LYS A 1 84 ? 0.024 -12.010 -29.263 1.00 82.81 84 LYS A O 1
ATOM 674 N N . TYR A 1 85 ? -0.426 -9.869 -29.803 1.00 87.94 85 TYR A N 1
ATOM 675 C CA . TYR A 1 85 ? -1.872 -9.991 -29.728 1.00 87.94 85 TYR A CA 1
ATOM 676 C C . TYR A 1 85 ? -2.397 -10.969 -30.783 1.00 87.94 85 TYR A C 1
ATOM 678 O O . TYR A 1 85 ? -3.035 -11.947 -30.406 1.00 87.94 85 TYR A O 1
ATOM 686 N N . GLU A 1 86 ? -2.046 -10.785 -32.057 1.00 87.44 86 GLU A N 1
ATOM 687 C CA . GLU A 1 86 ? -2.480 -11.666 -33.151 1.00 87.44 86 GLU A CA 1
ATOM 688 C C . GLU A 1 86 ? -2.016 -13.118 -32.954 1.00 87.44 86 GLU A C 1
ATOM 690 O O . GLU A 1 86 ? -2.799 -14.050 -33.118 1.00 87.44 86 GLU A O 1
ATOM 695 N N . TYR A 1 87 ? -0.775 -13.337 -32.504 1.00 87.38 87 TYR A N 1
ATOM 696 C CA . TYR A 1 87 ? -0.277 -14.680 -32.187 1.00 87.38 87 TYR A CA 1
ATOM 697 C C . TYR A 1 87 ? -1.070 -15.349 -31.058 1.00 87.38 87 TYR A C 1
ATOM 699 O O . TYR A 1 87 ? -1.382 -16.537 -31.120 1.00 87.38 87 TYR A O 1
ATOM 707 N N . LEU A 1 88 ? -1.364 -14.608 -29.986 1.00 91.12 88 LEU A N 1
ATOM 708 C CA . LEU A 1 88 ? -2.124 -15.145 -28.857 1.00 91.12 88 LEU A CA 1
ATOM 709 C C . LEU A 1 88 ? -3.587 -15.381 -29.232 1.00 91.12 88 LEU A C 1
ATOM 711 O O . LEU A 1 88 ? -4.171 -16.353 -28.762 1.00 91.12 88 LEU A O 1
ATOM 715 N N . LYS A 1 89 ? -4.147 -14.527 -30.087 1.00 90.12 89 LYS A N 1
ATOM 716 C CA . LYS A 1 89 ? -5.485 -14.675 -30.644 1.00 90.12 89 LYS A CA 1
ATOM 717 C C . LYS A 1 89 ? -5.613 -15.966 -31.445 1.00 90.12 89 LYS A C 1
ATOM 719 O O . LYS A 1 89 ? -6.475 -16.772 -31.133 1.00 90.12 89 LYS A O 1
ATOM 724 N N . ASP A 1 90 ? -4.707 -16.204 -32.390 1.00 90.38 90 ASP A N 1
ATOM 725 C CA . ASP A 1 90 ? -4.675 -17.428 -33.203 1.00 90.38 90 ASP A CA 1
ATOM 726 C C . ASP A 1 90 ? -4.446 -18.689 -32.350 1.00 90.38 90 ASP A C 1
ATOM 728 O O . ASP A 1 90 ? -5.103 -19.713 -32.517 1.00 90.38 90 ASP A O 1
ATOM 732 N N . LYS A 1 91 ? -3.544 -18.610 -31.366 1.00 92.94 91 LYS A N 1
ATOM 733 C CA . LYS A 1 91 ? -3.180 -19.762 -30.530 1.00 92.94 91 LYS A CA 1
ATOM 734 C C . LYS A 1 91 ? -4.248 -20.164 -29.512 1.00 92.94 91 LYS A C 1
ATOM 736 O O . LYS A 1 91 ? -4.320 -21.340 -29.150 1.00 92.94 91 LYS A O 1
ATOM 741 N N . TYR A 1 92 ? -4.982 -19.192 -28.976 1.00 92.94 92 TYR A N 1
ATOM 742 C CA . TYR A 1 92 ? -5.924 -19.396 -27.873 1.00 92.94 92 TYR A CA 1
ATOM 743 C C . TYR A 1 92 ? -7.382 -19.105 -28.245 1.00 92.94 92 TYR A C 1
ATOM 745 O O . TYR A 1 92 ? -8.234 -19.214 -27.368 1.00 92.94 92 TYR A O 1
ATOM 753 N N . ASP A 1 93 ? -7.657 -18.784 -29.511 1.00 78.25 93 ASP A N 1
ATOM 754 C CA . ASP A 1 93 ? -8.992 -18.513 -30.062 1.00 78.25 93 ASP A CA 1
ATOM 755 C C . ASP A 1 93 ? -9.751 -17.427 -29.264 1.00 78.25 93 ASP A C 1
ATOM 757 O O . ASP A 1 93 ? -10.887 -17.612 -28.824 1.00 78.25 93 ASP A O 1
ATOM 761 N N . LEU A 1 94 ? -9.054 -16.309 -29.000 1.00 66.19 94 LEU A N 1
ATOM 762 C CA . LEU A 1 94 ? -9.533 -15.157 -28.210 1.00 66.19 94 LEU A CA 1
ATOM 763 C C . LEU A 1 94 ? -10.354 -14.141 -29.019 1.00 66.19 94 LEU A C 1
ATOM 765 O O . LEU A 1 94 ? -10.020 -13.870 -30.196 1.00 66.19 94 LEU A O 1
#

Organism: NCBI:txid1457233

Radius of gyration: 24.97 Å; Cα contacts (8 Å, |Δi|>4): 15; chains: 1; bounding box: 48×40×62 Å

Sequence (94 aa):
MENTKLTLSVKSDSLPAIKSYAKKKHTSVSKLVQDFFDEIVKKEKKEDDLLERLKTIELSDNIKALTGILKGAYPDDMDYKDMKYEYLKDKYDL

Mean predicted aligned error: 14.13 Å

Secondary structure (DSSP, 8-state):
-----------TTHHHHHHHHHHHTT--HHHHHHHHHHHHHHHHHHHHHHHHHHHH-PPPHHHHHHTTTTTTTS-TT--HHHHHHHHHHHHHT-

InterPro domains:
  IPR045944 Protein of unknown function DUF6364 [PF19891] (3-92)

Solvent-accessible surface area (backbone atoms only — not comparable to full-atom values): 5930 Å² total; per-residue (Å²): 134,91,85,80,90,84,88,80,94,70,65,76,83,49,51,62,56,50,54,52,50,21,55,78,67,77,48,50,65,69,53,56,53,49,55,50,51,51,51,52,56,54,49,53,50,51,53,50,53,49,52,54,50,59,72,67,54,79,77,52,70,72,61,55,57,64,68,50,80,58,65,81,77,54,68,94,86,64,57,67,68,56,54,53,48,54,54,48,27,72,74,65,74,107

pLDDT: mean 82.4, std 11.54, range [49.34, 97.06]